Protein AF-A0AAJ6DS51-F1 (afdb_monomer)

Mean predicted aligned error: 15.54 Å

Secondary structure (DSSP, 8-state):
-------------------GGGSS----S-HHHHHHHHHHHHHTT--HHHHHHHTT-SSHHHHHTT----HHHHHHHHHHHHHHHHGGGG----

Nearest PDB structures (foldseek):
  6emy-assembly1_A  TM=6.837E-01  e=1.293E+00  Enterococcus faecalis
  2hof-assembly1_A-2  TM=7.465E-01  e=4.180E+00  Punavirus P1
  5u91-assembly1_F  TM=5.680E-01  e=3.942E+00  synthetic construct
  1pvr-assembly1_B-2  TM=6.986E-01  e=7.087E+00  Punavirus P1
  1ma7-assembly1_B-2  TM=6.958E-01  e=8.451E+00  Punavirus P1

Solvent-accessible surface area (backbone atoms only — not comparable to full-atom values): 6297 Å² total; per-residue (Å²): 139,84,84,81,84,81,85,77,86,77,82,73,89,80,74,77,75,70,68,88,84,68,82,83,6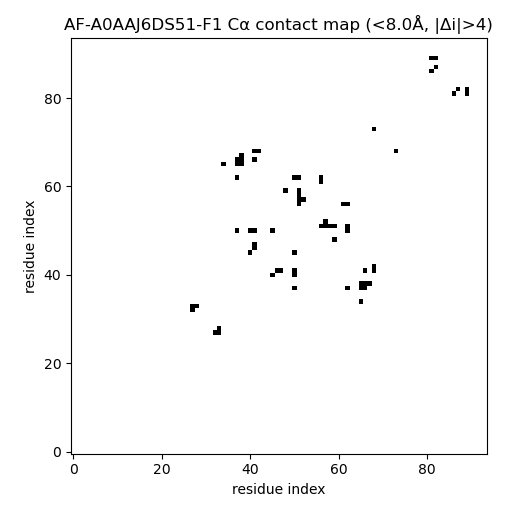3,103,76,70,71,60,75,68,56,51,42,57,52,49,33,51,42,50,74,71,66,49,56,68,68,59,56,25,58,77,72,67,48,92,46,67,70,79,48,50,81,45,59,88,66,59,70,64,62,54,48,51,54,50,50,53,54,4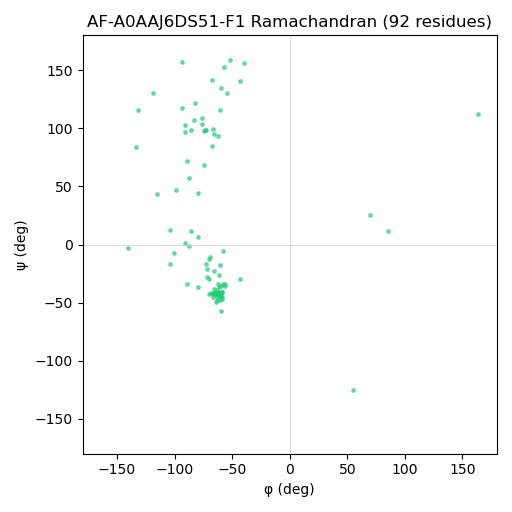4,38,72,76,45,49,79,72,61,68,74,83,127

Structure (mmCIF, N/CA/C/O backbone):
data_AF-A0AAJ6DS51-F1
#
_entry.id   AF-A0AAJ6DS51-F1
#
loop_
_atom_site.group_PDB
_atom_site.id
_atom_site.type_symbol
_atom_site.label_atom_id
_atom_site.label_alt_id
_atom_site.label_comp_id
_atom_site.label_asym_id
_atom_site.label_entity_id
_atom_site.label_seq_id
_atom_site.pdbx_PDB_ins_code
_atom_site.Cartn_x
_atom_site.Cartn_y
_atom_site.Cartn_z
_atom_site.occupancy
_atom_site.B_iso_or_equiv
_atom_site.auth_seq_id
_atom_site.auth_comp_id
_atom_site.auth_asym_id
_atom_site.auth_atom_id
_atom_site.pdbx_PDB_model_num
ATOM 1 N N . MET A 1 1 ? 44.560 10.562 -55.446 1.00 42.75 1 MET A N 1
ATOM 2 C CA . MET A 1 1 ? 43.905 11.159 -54.262 1.00 42.75 1 MET A CA 1
ATOM 3 C C . MET A 1 1 ? 43.325 10.008 -53.438 1.00 42.75 1 MET A C 1
ATOM 5 O O . MET A 1 1 ? 42.267 9.500 -53.773 1.00 42.75 1 MET A O 1
ATOM 9 N N . GLN A 1 2 ? 44.103 9.463 -52.494 1.00 42.22 2 GLN A N 1
ATOM 10 C CA . GLN A 1 2 ? 43.760 8.227 -51.770 1.00 42.22 2 GLN A CA 1
ATOM 11 C C . GLN A 1 2 ? 43.038 8.565 -50.460 1.00 42.22 2 GLN A C 1
ATOM 13 O O . GLN A 1 2 ? 43.622 9.195 -49.582 1.00 42.22 2 GLN A O 1
ATOM 18 N N . HIS A 1 3 ? 41.782 8.141 -50.311 1.00 34.47 3 HIS A N 1
ATOM 19 C CA . HIS A 1 3 ? 41.055 8.245 -49.045 1.00 34.47 3 HIS A CA 1
ATOM 20 C C . HIS A 1 3 ? 41.366 7.028 -48.164 1.00 34.47 3 HIS A C 1
ATOM 22 O O . HIS A 1 3 ? 40.788 5.957 -48.334 1.00 34.47 3 HIS A O 1
ATOM 28 N N . SER A 1 4 ? 42.287 7.192 -47.212 1.00 40.94 4 SER A N 1
ATOM 29 C CA . SER A 1 4 ? 42.579 6.188 -46.184 1.00 40.94 4 SER A CA 1
ATOM 30 C C . SER A 1 4 ? 41.575 6.308 -45.033 1.00 40.94 4 SER A C 1
ATOM 32 O O . SER A 1 4 ? 41.614 7.257 -44.249 1.00 40.94 4 SER A O 1
ATOM 34 N N . ARG A 1 5 ? 40.646 5.348 -44.941 1.00 47.38 5 ARG A N 1
ATOM 35 C CA . ARG A 1 5 ? 39.754 5.174 -43.787 1.00 47.38 5 ARG A CA 1
ATOM 36 C C . ARG A 1 5 ? 40.551 4.531 -42.653 1.00 47.38 5 ARG A C 1
ATOM 38 O O . ARG A 1 5 ? 40.794 3.329 -42.674 1.00 47.38 5 ARG A O 1
ATOM 45 N N . ARG A 1 6 ? 40.949 5.314 -41.649 1.00 44.09 6 ARG A N 1
ATOM 46 C CA . ARG A 1 6 ? 41.485 4.782 -40.389 1.00 44.09 6 ARG A CA 1
ATOM 47 C C . ARG A 1 6 ? 40.352 4.585 -39.387 1.00 44.09 6 ARG A C 1
ATOM 49 O O . ARG A 1 6 ? 39.867 5.531 -38.777 1.00 44.09 6 ARG A O 1
ATOM 56 N N . THR A 1 7 ? 39.944 3.333 -39.223 1.00 48.06 7 THR A N 1
ATOM 57 C CA . THR A 1 7 ? 39.082 2.858 -38.140 1.00 48.06 7 THR A CA 1
ATOM 58 C C . THR A 1 7 ? 39.887 2.804 -36.840 1.00 48.06 7 THR A C 1
ATOM 60 O O . THR A 1 7 ? 40.627 1.852 -36.600 1.00 48.06 7 THR A O 1
ATOM 63 N N . ALA A 1 8 ? 39.767 3.825 -35.994 1.00 46.12 8 ALA A N 1
ATOM 64 C CA . ALA A 1 8 ? 40.290 3.779 -34.633 1.00 46.12 8 ALA A CA 1
ATOM 65 C C . ALA A 1 8 ? 39.197 3.250 -33.692 1.00 46.12 8 ALA A C 1
ATOM 67 O O . ALA A 1 8 ? 38.324 3.987 -33.240 1.00 46.12 8 ALA A O 1
ATOM 68 N N . SER A 1 9 ? 39.248 1.945 -33.415 1.00 48.41 9 SER A N 1
ATOM 69 C CA . SER A 1 9 ? 38.474 1.282 -32.363 1.00 48.41 9 SER A CA 1
ATOM 70 C C . SER A 1 9 ? 38.960 1.767 -30.992 1.00 48.41 9 SER A C 1
ATOM 72 O O . SER A 1 9 ? 39.809 1.139 -30.358 1.00 48.41 9 SER A O 1
ATOM 74 N N . ARG A 1 10 ? 38.429 2.898 -30.524 1.00 48.88 10 ARG A N 1
ATOM 75 C CA . ARG A 1 10 ? 38.626 3.378 -29.155 1.00 48.88 10 ARG A CA 1
ATOM 76 C C . ARG A 1 10 ? 37.771 2.519 -28.220 1.00 48.88 10 ARG A C 1
ATOM 78 O O . ARG A 1 10 ? 36.568 2.728 -28.106 1.00 48.88 10 ARG A O 1
ATOM 85 N N . LYS A 1 11 ? 38.391 1.516 -27.589 1.00 48.19 11 LYS A N 1
ATOM 86 C CA . LYS A 1 11 ? 37.789 0.780 -26.469 1.00 48.19 11 LYS A CA 1
ATOM 87 C C . LYS A 1 11 ? 37.671 1.749 -25.293 1.00 48.19 11 LYS A C 1
ATOM 89 O O . LYS A 1 11 ? 38.663 2.038 -24.635 1.00 48.19 11 LYS A O 1
ATOM 94 N N . ASP A 1 12 ? 36.480 2.301 -25.107 1.00 46.81 12 ASP A N 1
ATOM 95 C CA . ASP A 1 12 ? 36.129 3.174 -23.989 1.00 46.81 12 ASP A CA 1
ATOM 96 C C . ASP A 1 12 ? 35.926 2.314 -22.722 1.00 46.81 12 ASP A C 1
ATOM 98 O O . ASP A 1 12 ? 34.968 1.534 -22.685 1.00 46.81 12 ASP A O 1
ATOM 102 N N . PRO A 1 13 ? 36.819 2.355 -21.711 1.00 49.75 13 PRO A N 1
ATOM 103 C CA . PRO A 1 13 ? 36.785 1.412 -20.595 1.00 49.75 13 PRO A CA 1
ATOM 104 C C . PRO A 1 13 ? 35.855 1.825 -19.444 1.00 49.75 13 PRO A C 1
ATOM 106 O O . PRO A 1 13 ? 35.884 1.200 -18.389 1.00 49.75 13 PRO A O 1
ATOM 109 N N . LEU A 1 14 ? 34.992 2.831 -19.616 1.00 53.31 14 LEU A N 1
ATOM 110 C CA . LEU A 1 14 ? 34.107 3.315 -18.548 1.00 53.31 14 LEU A CA 1
ATOM 111 C C . LEU A 1 14 ? 32.624 3.089 -18.848 1.00 53.31 14 LEU A C 1
ATOM 113 O O . LEU A 1 14 ? 31.773 3.930 -18.576 1.00 53.31 14 LEU A O 1
ATOM 117 N N . ARG A 1 15 ? 32.276 1.904 -19.356 1.00 45.38 15 ARG A N 1
ATOM 118 C CA . ARG A 1 15 ? 30.895 1.410 -19.278 1.00 45.38 15 ARG A CA 1
ATOM 119 C C . ARG A 1 15 ? 30.710 0.622 -17.991 1.00 45.38 15 ARG A C 1
ATOM 121 O O . ARG A 1 15 ? 30.575 -0.596 -18.000 1.00 45.38 15 ARG A O 1
ATOM 128 N N . HIS A 1 16 ? 30.679 1.356 -16.880 1.00 46.47 16 HIS A N 1
ATOM 129 C CA . HIS A 1 16 ? 29.968 0.912 -15.688 1.00 46.47 16 HIS A CA 1
ATOM 130 C C . HIS A 1 16 ? 28.495 0.811 -16.088 1.00 46.47 16 HIS A C 1
ATOM 132 O O . HIS A 1 16 ? 27.778 1.808 -16.175 1.00 46.47 16 HIS A O 1
ATOM 138 N N . ALA A 1 17 ? 28.088 -0.388 -16.495 1.00 41.53 17 ALA A N 1
ATOM 139 C CA . ALA A 1 17 ? 26.728 -0.659 -16.902 1.00 41.53 17 ALA A CA 1
ATOM 140 C C . ALA A 1 17 ? 25.826 -0.509 -15.674 1.00 41.53 17 ALA A C 1
ATOM 142 O O . ALA A 1 17 ? 25.650 -1.441 -14.894 1.00 41.53 17 ALA A O 1
ATOM 143 N N . CYS A 1 18 ? 25.237 0.675 -15.511 1.00 38.00 18 CYS A N 1
ATOM 144 C CA . CYS A 1 18 ? 23.938 0.753 -14.869 1.00 38.00 18 CYS A CA 1
ATOM 145 C C . CYS A 1 18 ? 23.010 -0.198 -15.642 1.00 38.00 18 CYS A C 1
ATOM 147 O O . CYS A 1 18 ? 23.020 -0.211 -16.877 1.00 38.00 18 CYS A O 1
ATOM 149 N N . SER A 1 19 ? 22.301 -1.050 -14.903 1.00 44.19 19 SER A N 1
ATOM 150 C CA . SER A 1 19 ? 21.409 -2.087 -15.420 1.00 44.19 19 SER A CA 1
ATOM 151 C C . SER A 1 19 ? 20.544 -1.588 -16.584 1.00 44.19 19 SER A C 1
ATOM 153 O O . SER A 1 19 ? 20.014 -0.479 -16.554 1.00 44.19 19 SER A O 1
ATOM 155 N N . ILE A 1 20 ? 20.354 -2.444 -17.590 1.00 46.81 20 ILE A N 1
ATOM 156 C CA . ILE A 1 20 ? 19.570 -2.197 -18.814 1.00 46.81 20 ILE A CA 1
ATOM 157 C C . ILE A 1 20 ? 18.090 -1.825 -18.562 1.00 46.81 20 ILE A C 1
ATOM 159 O O . ILE A 1 20 ? 17.375 -1.456 -19.490 1.00 46.81 20 ILE A O 1
ATOM 163 N N . ALA A 1 21 ? 17.630 -1.878 -17.310 1.00 45.19 21 ALA A N 1
ATOM 164 C CA . ALA A 1 21 ? 16.256 -1.619 -16.893 1.00 45.19 21 ALA A CA 1
ATOM 165 C C . ALA A 1 21 ? 15.800 -0.144 -16.986 1.00 45.19 21 ALA A C 1
ATOM 167 O O . ALA A 1 21 ? 14.607 0.125 -16.876 1.00 45.19 21 ALA A O 1
ATOM 168 N N . THR A 1 22 ? 16.696 0.827 -17.191 1.00 48.19 22 THR A N 1
ATOM 169 C CA . THR A 1 22 ? 16.377 2.265 -17.031 1.00 48.19 22 THR A CA 1
ATOM 170 C C . THR A 1 22 ? 16.184 3.061 -18.326 1.00 48.19 22 THR A C 1
ATOM 172 O O . THR A 1 22 ? 16.102 4.285 -18.283 1.00 48.19 22 THR A O 1
ATOM 175 N N . ARG A 1 23 ? 16.063 2.425 -19.501 1.00 47.59 23 ARG A N 1
ATOM 176 C CA . ARG A 1 23 ? 16.039 3.165 -20.783 1.00 47.59 23 ARG A CA 1
ATOM 177 C C . ARG A 1 23 ? 14.672 3.675 -21.268 1.00 47.59 23 ARG A C 1
ATOM 179 O O . ARG A 1 23 ? 14.634 4.292 -22.326 1.00 47.59 23 ARG A O 1
ATOM 186 N N . GLY A 1 24 ? 13.569 3.434 -20.557 1.00 42.03 24 GLY A N 1
ATOM 187 C CA . GLY A 1 24 ? 12.228 3.716 -21.104 1.00 42.03 24 GLY A CA 1
ATOM 188 C C . GLY A 1 24 ? 11.178 4.307 -20.166 1.00 42.03 24 GLY A C 1
ATOM 189 O O . GLY A 1 24 ? 10.088 4.600 -20.638 1.00 42.03 24 GLY A O 1
ATOM 190 N N . HIS A 1 25 ? 11.460 4.495 -18.875 1.00 44.66 25 HIS A N 1
ATOM 191 C CA . HIS A 1 25 ? 10.423 4.894 -17.916 1.00 44.66 25 HIS A CA 1
ATOM 192 C C . HIS A 1 25 ? 10.894 6.066 -17.043 1.00 44.66 25 HIS A C 1
ATOM 194 O O . HIS A 1 25 ? 11.819 5.885 -16.249 1.00 44.66 25 HIS A O 1
ATOM 200 N N . PRO A 1 26 ? 10.265 7.254 -17.128 1.00 46.41 26 PRO A N 1
ATOM 201 C CA . PRO A 1 26 ? 10.554 8.399 -16.265 1.00 46.41 26 PRO A CA 1
ATOM 202 C C . PRO A 1 26 ? 9.880 8.244 -14.891 1.00 46.41 26 PRO A C 1
ATOM 204 O O . PRO A 1 26 ? 9.290 9.176 -14.360 1.00 46.41 26 PRO A O 1
ATOM 207 N N . HIS A 1 27 ? 9.963 7.055 -14.300 1.00 47.28 27 HIS A N 1
ATOM 208 C CA . HIS A 1 27 ? 9.490 6.796 -12.948 1.00 47.28 27 HIS A CA 1
ATOM 209 C C . HIS A 1 27 ? 10.577 6.021 -12.235 1.00 47.28 27 HIS A C 1
ATOM 211 O O . HIS A 1 27 ? 10.581 4.798 -12.247 1.00 47.28 27 HIS A O 1
ATOM 217 N N . THR A 1 28 ? 11.547 6.751 -11.696 1.00 45.12 28 THR A N 1
ATOM 218 C CA . THR A 1 28 ? 12.010 6.618 -10.312 1.00 45.12 28 THR A CA 1
ATOM 219 C C . THR A 1 28 ? 13.360 7.302 -10.205 1.00 45.12 28 THR A C 1
ATOM 221 O O . THR A 1 28 ? 14.361 6.811 -10.726 1.00 45.12 28 THR A O 1
ATOM 224 N N . ALA A 1 29 ? 13.391 8.410 -9.468 1.00 47.22 29 ALA A N 1
ATOM 225 C CA . ALA A 1 29 ? 14.566 8.730 -8.681 1.00 47.22 29 ALA A CA 1
ATOM 226 C C . ALA A 1 29 ? 14.934 7.496 -7.818 1.00 47.22 29 ALA A C 1
ATOM 228 O O . ALA A 1 29 ? 14.138 6.575 -7.645 1.00 47.22 29 ALA A O 1
ATOM 229 N N . PHE A 1 30 ? 16.178 7.424 -7.369 1.00 58.22 30 PHE A N 1
ATOM 230 C CA . PHE A 1 30 ? 16.845 6.285 -6.726 1.00 58.22 30 PHE A CA 1
ATOM 231 C C . PHE A 1 30 ? 15.981 5.486 -5.728 1.00 58.22 30 PHE A C 1
ATOM 233 O O . PHE A 1 30 ? 15.028 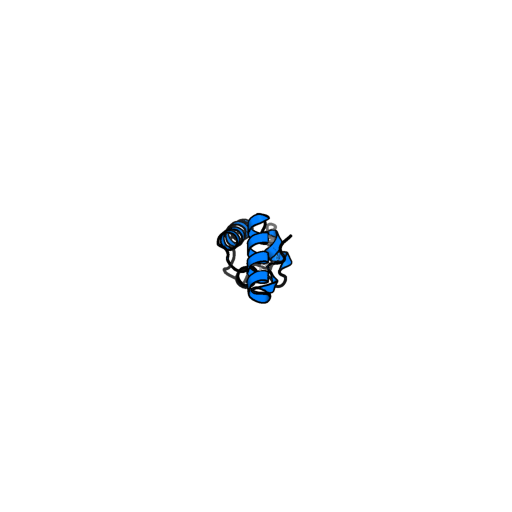6.019 -5.168 1.00 58.22 30 PHE A O 1
ATOM 240 N N . ALA A 1 31 ? 16.311 4.211 -5.481 1.00 61.44 31 ALA A N 1
ATOM 241 C CA . ALA A 1 31 ? 15.590 3.319 -4.557 1.00 61.44 31 ALA A CA 1
ATOM 242 C C . ALA A 1 31 ? 15.187 3.975 -3.210 1.00 61.44 31 ALA A C 1
ATOM 244 O O . ALA A 1 31 ? 14.120 3.665 -2.685 1.00 61.44 31 ALA A O 1
ATOM 245 N N . ASP A 1 32 ? 15.965 4.948 -2.725 1.00 60.72 32 ASP A N 1
ATOM 246 C CA . ASP A 1 32 ? 15.648 5.788 -1.561 1.00 60.72 32 ASP A CA 1
ATOM 247 C C . ASP A 1 32 ? 14.344 6.594 -1.705 1.00 60.72 32 ASP A C 1
ATOM 249 O O . ASP A 1 32 ? 13.536 6.655 -0.783 1.00 60.72 32 ASP A O 1
ATOM 253 N N . THR A 1 33 ? 14.065 7.167 -2.878 1.00 74.88 33 THR A N 1
ATOM 254 C CA . THR A 1 33 ? 12.796 7.875 -3.124 1.00 74.88 33 THR A CA 1
ATOM 255 C C . THR A 1 33 ? 11.601 6.933 -3.232 1.00 74.88 33 THR A C 1
ATOM 257 O O . THR A 1 33 ? 10.498 7.329 -2.861 1.00 74.88 33 THR A O 1
ATOM 260 N N . ARG A 1 34 ? 11.796 5.674 -3.665 1.00 82.06 34 ARG A N 1
ATOM 261 C CA . ARG A 1 34 ? 10.728 4.658 -3.599 1.00 82.06 34 ARG A CA 1
ATOM 262 C C . ARG A 1 34 ? 10.387 4.326 -2.155 1.00 82.06 34 ARG A C 1
ATOM 264 O O . ARG A 1 34 ? 9.210 4.209 -1.837 1.00 82.06 34 ARG A O 1
ATOM 271 N N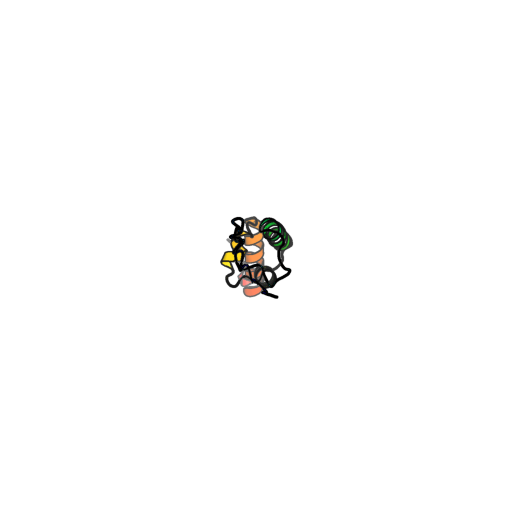 . HIS A 1 35 ? 11.402 4.207 -1.302 1.00 81.88 35 HIS A N 1
ATOM 272 C CA . HIS A 1 35 ? 11.219 3.917 0.114 1.00 81.88 35 HIS A CA 1
ATOM 273 C C . HIS A 1 35 ? 10.367 5.000 0.786 1.00 81.88 35 HIS A C 1
ATOM 275 O O . HIS A 1 35 ? 9.281 4.699 1.270 1.00 81.88 35 HIS A O 1
ATOM 281 N N . CYS A 1 36 ? 10.792 6.268 0.722 1.00 84.38 36 CYS A N 1
ATOM 282 C CA . CYS A 1 36 ? 10.047 7.372 1.335 1.00 84.38 36 CYS A CA 1
ATOM 283 C C . CYS A 1 36 ? 8.619 7.497 0.781 1.00 84.38 36 CYS A C 1
ATOM 285 O O . CYS A 1 36 ? 7.682 7.716 1.541 1.00 84.38 36 CYS A O 1
ATOM 287 N N . TYR A 1 37 ? 8.436 7.320 -0.530 1.00 88.56 37 TYR A N 1
ATOM 288 C CA . TYR A 1 37 ? 7.120 7.388 -1.165 1.00 88.56 37 TYR A CA 1
ATOM 289 C C . TYR A 1 37 ? 6.167 6.287 -0.678 1.00 88.56 37 TYR A C 1
ATOM 291 O O . TYR A 1 37 ? 5.038 6.579 -0.285 1.00 88.56 37 TYR A O 1
ATOM 299 N N . ILE A 1 38 ? 6.614 5.028 -0.676 1.00 89.50 38 ILE A N 1
ATOM 300 C CA . ILE A 1 38 ? 5.780 3.888 -0.272 1.00 89.50 38 ILE A CA 1
ATOM 301 C C . ILE A 1 38 ? 5.453 3.961 1.221 1.00 89.50 38 ILE A C 1
ATOM 303 O O . ILE A 1 38 ? 4.291 3.780 1.594 1.00 89.50 38 ILE A O 1
ATOM 307 N N . THR A 1 39 ? 6.445 4.260 2.065 1.00 86.69 39 THR A N 1
ATOM 308 C CA . THR A 1 39 ? 6.247 4.394 3.513 1.00 86.69 39 THR A CA 1
ATOM 309 C C . THR A 1 39 ? 5.215 5.477 3.812 1.00 86.69 39 THR A C 1
ATOM 311 O O . THR A 1 39 ? 4.249 5.213 4.520 1.00 86.69 39 THR A O 1
ATOM 314 N N . HIS A 1 40 ? 5.328 6.647 3.179 1.00 86.88 40 HIS A N 1
ATOM 315 C CA . HIS A 1 40 ? 4.417 7.765 3.422 1.00 86.88 40 HIS A CA 1
ATOM 316 C C . HIS A 1 40 ? 2.967 7.476 3.008 1.00 86.88 40 HIS A C 1
ATOM 318 O O . HIS A 1 40 ? 2.030 7.796 3.735 1.00 86.88 40 HIS A O 1
ATOM 324 N N . LEU A 1 41 ? 2.760 6.821 1.859 1.00 88.44 41 LEU A N 1
ATOM 325 C CA . LEU A 1 41 ? 1.418 6.391 1.454 1.00 88.44 41 LEU A CA 1
ATOM 326 C C . LEU A 1 41 ? 0.833 5.370 2.431 1.00 88.44 41 LEU A C 1
ATOM 328 O O . LEU A 1 41 ? -0.355 5.415 2.745 1.00 88.44 41 LEU A O 1
ATOM 332 N N . THR A 1 42 ? 1.665 4.460 2.925 1.00 85.81 42 THR A N 1
ATOM 333 C CA . THR A 1 42 ? 1.214 3.434 3.867 1.00 85.81 42 THR A CA 1
ATOM 334 C C . THR A 1 42 ? 0.843 4.053 5.218 1.00 85.81 42 THR A C 1
ATOM 336 O O . THR A 1 42 ? -0.199 3.712 5.770 1.00 85.81 42 THR A O 1
ATOM 339 N N . GLU A 1 43 ? 1.635 5.006 5.717 1.00 83.44 43 GLU A N 1
ATOM 340 C CA . GLU A 1 43 ? 1.350 5.757 6.950 1.00 83.44 43 GLU A CA 1
ATOM 341 C C . GLU A 1 43 ? 0.063 6.587 6.861 1.00 83.44 43 GLU A C 1
ATOM 343 O O . GLU A 1 43 ? -0.664 6.704 7.844 1.00 83.44 43 GLU A O 1
ATOM 348 N N . PHE A 1 44 ? -0.266 7.117 5.680 1.00 85.62 44 PHE A N 1
ATOM 349 C CA . PHE A 1 44 ? -1.521 7.837 5.445 1.00 85.62 44 PHE A CA 1
ATOM 350 C C . PHE A 1 44 ? -2.745 6.950 5.219 1.00 85.62 44 PHE A C 1
ATOM 352 O O . PHE A 1 44 ? -3.824 7.459 4.912 1.00 85.62 44 PHE A O 1
ATOM 359 N N . GLY A 1 45 ? -2.615 5.636 5.375 1.00 82.00 45 GLY A N 1
ATOM 360 C CA . GLY A 1 45 ? -3.764 4.746 5.298 1.00 82.00 45 GLY A CA 1
ATOM 361 C C . GLY A 1 45 ? -4.131 4.301 3.884 1.00 82.00 45 GLY A C 1
ATOM 362 O O . GLY A 1 45 ? -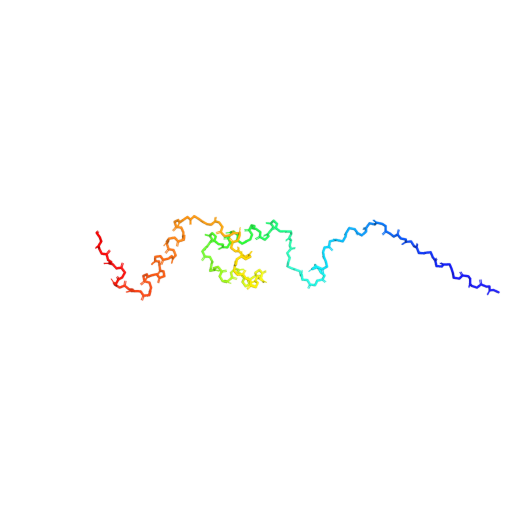5.210 3.739 3.690 1.00 82.00 45 GLY A O 1
ATOM 363 N N . TYR A 1 46 ? -3.282 4.543 2.878 1.00 87.50 46 TYR A N 1
ATOM 364 C CA . TYR A 1 46 ? -3.598 4.111 1.517 1.00 87.50 46 TYR A CA 1
ATOM 365 C C . TYR A 1 46 ? -3.597 2.576 1.412 1.00 87.50 46 TYR A C 1
ATOM 367 O O . TYR A 1 46 ? -2.722 1.912 1.980 1.00 87.50 46 TYR A O 1
ATOM 375 N N . PRO A 1 47 ? -4.529 1.981 0.641 1.00 85.88 47 PRO A N 1
ATOM 376 C CA . PRO A 1 47 ? -4.584 0.534 0.474 1.00 85.88 47 PRO A CA 1
ATOM 377 C C . PRO A 1 47 ? -3.293 -0.030 -0.132 1.00 85.88 47 PRO A C 1
ATOM 379 O O . PRO A 1 47 ? -2.807 0.456 -1.154 1.00 85.88 47 PRO A O 1
ATOM 382 N N . ALA A 1 48 ? -2.776 -1.128 0.428 1.00 86.25 48 ALA A N 1
ATOM 383 C CA . ALA A 1 48 ? -1.524 -1.741 -0.032 1.00 86.25 48 ALA A CA 1
ATOM 384 C C . ALA A 1 48 ? -1.554 -2.137 -1.520 1.00 86.25 48 ALA A C 1
ATOM 386 O O . ALA A 1 48 ? -0.547 -2.029 -2.220 1.00 86.25 48 ALA A O 1
ATOM 387 N N . ARG A 1 49 ? -2.728 -2.547 -2.019 1.00 87.38 49 ARG A N 1
ATOM 388 C CA . ARG A 1 49 ? -2.941 -2.889 -3.430 1.00 87.38 49 ARG A CA 1
ATOM 389 C C . ARG A 1 49 ? -2.791 -1.675 -4.347 1.00 87.38 49 ARG A C 1
ATOM 391 O O . ARG A 1 49 ? -2.124 -1.778 -5.370 1.00 87.38 49 ARG A O 1
ATOM 398 N N . PHE A 1 50 ? -3.343 -0.533 -3.942 1.00 86.88 50 PHE A N 1
ATOM 399 C CA . PHE A 1 50 ? -3.198 0.726 -4.668 1.00 86.88 50 PHE A CA 1
ATOM 400 C C . PHE A 1 50 ? -1.722 1.130 -4.749 1.00 86.88 50 PHE A C 1
ATOM 402 O O . PHE A 1 50 ? -1.201 1.389 -5.830 1.00 86.88 50 PHE A O 1
ATOM 409 N N . VAL A 1 51 ? -1.005 1.084 -3.623 1.00 88.88 51 VAL A N 1
ATOM 410 C CA . VAL A 1 51 ? 0.427 1.415 -3.588 1.00 88.88 51 VAL A CA 1
ATOM 411 C C . VAL A 1 51 ? 1.245 0.461 -4.466 1.00 88.88 51 VAL A C 1
ATOM 413 O O . VAL A 1 51 ? 2.126 0.908 -5.196 1.00 88.88 51 VAL A O 1
ATOM 416 N N . GLN A 1 52 ? 0.933 -0.840 -4.449 1.00 88.88 52 GLN A N 1
ATOM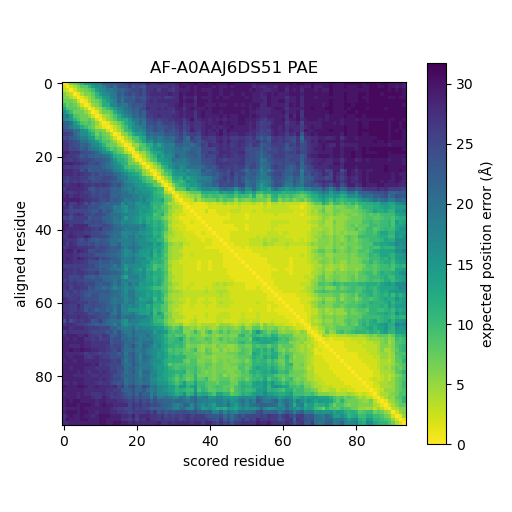 417 C CA . GLN A 1 52 ? 1.574 -1.854 -5.292 1.00 88.88 52 GLN A CA 1
ATOM 418 C C . GLN A 1 52 ? 1.410 -1.558 -6.792 1.00 88.88 52 GLN A C 1
ATOM 420 O O . GLN A 1 52 ? 2.378 -1.682 -7.546 1.00 88.88 52 GLN A O 1
ATOM 425 N N . GLU A 1 53 ? 0.203 -1.188 -7.219 1.00 90.00 53 GLU A N 1
ATOM 426 C CA . GLU A 1 53 ? -0.100 -0.855 -8.615 1.00 90.00 53 GLU A CA 1
ATOM 427 C C . GLU A 1 53 ? 0.643 0.412 -9.060 1.00 90.00 53 GLU A C 1
ATOM 429 O O . GLU A 1 53 ? 1.260 0.410 -10.124 1.00 90.00 53 GLU A O 1
ATOM 434 N N . GLN A 1 54 ? 0.695 1.439 -8.207 1.00 88.31 54 GLN A N 1
ATOM 435 C CA . GLN A 1 54 ? 1.390 2.702 -8.487 1.00 88.31 54 GLN A CA 1
ATOM 436 C C . GLN A 1 54 ? 2.897 2.531 -8.715 1.00 88.31 54 GLN A C 1
ATOM 438 O O . GLN A 1 54 ? 3.482 3.216 -9.552 1.00 88.31 54 GLN A O 1
ATOM 443 N N . VAL A 1 55 ? 3.538 1.615 -7.983 1.00 85.88 55 VAL A N 1
ATOM 444 C CA . VAL A 1 55 ? 4.976 1.330 -8.140 1.00 85.88 55 VAL A CA 1
ATOM 445 C C . VAL A 1 55 ? 5.264 0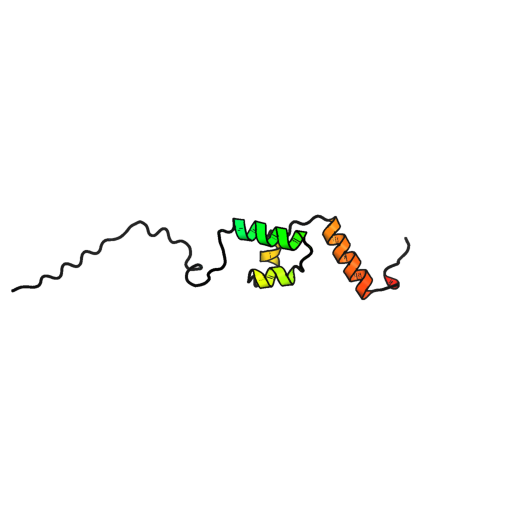.217 -9.154 1.00 85.88 55 VAL A C 1
ATOM 447 O O . VAL A 1 55 ? 6.426 -0.127 -9.376 1.00 85.88 55 VAL A O 1
ATOM 450 N N . GLY A 1 56 ? 4.224 -0.343 -9.783 1.00 87.94 56 GLY A N 1
ATOM 451 C CA . GLY A 1 56 ? 4.345 -1.348 -10.839 1.00 87.94 56 GLY A CA 1
ATOM 452 C C . GLY A 1 56 ? 4.846 -2.714 -10.361 1.00 87.94 56 GLY A C 1
ATOM 453 O O . GLY A 1 56 ? 5.447 -3.459 -11.134 1.00 87.94 56 GLY A O 1
ATOM 454 N N . HIS A 1 57 ? 4.642 -3.057 -9.089 1.00 90.12 57 HIS A N 1
ATOM 455 C CA . HIS A 1 57 ? 5.120 -4.318 -8.528 1.00 90.12 57 HIS A CA 1
ATOM 456 C C . HIS A 1 57 ? 4.162 -5.473 -8.842 1.00 90.12 57 HIS A C 1
ATOM 458 O O . HIS A 1 57 ? 2.999 -5.476 -8.442 1.00 90.12 57 HIS A O 1
ATOM 464 N N . SER A 1 58 ? 4.659 -6.517 -9.506 1.00 91.25 58 SER A N 1
ATOM 465 C CA . SER A 1 58 ? 3.846 -7.694 -9.851 1.00 91.25 58 SER A CA 1
ATOM 466 C C . SER A 1 58 ? 3.472 -8.539 -8.630 1.00 91.25 58 SER A C 1
ATOM 468 O O . SER A 1 58 ? 2.404 -9.143 -8.598 1.00 91.25 58 SER A O 1
ATOM 470 N N . HIS A 1 59 ? 4.319 -8.543 -7.597 1.00 90.44 59 HIS A N 1
ATOM 471 C CA . HIS A 1 59 ? 4.101 -9.306 -6.370 1.00 90.44 59 HIS A CA 1
ATOM 472 C C . HIS A 1 59 ? 3.999 -8.379 -5.161 1.00 90.44 59 HIS A C 1
ATOM 474 O O . HIS A 1 59 ? 4.903 -7.578 -4.920 1.00 90.44 59 HIS A O 1
ATOM 480 N N . ALA A 1 60 ? 2.956 -8.551 -4.344 1.00 85.88 60 ALA A N 1
ATOM 481 C CA . ALA A 1 60 ? 2.750 -7.752 -3.134 1.00 85.88 60 ALA A CA 1
ATOM 482 C C . ALA A 1 60 ? 3.951 -7.813 -2.172 1.00 85.88 60 ALA A C 1
ATOM 484 O O . ALA A 1 60 ? 4.303 -6.805 -1.568 1.00 85.88 60 ALA A O 1
ATOM 485 N N . ALA A 1 61 ? 4.646 -8.955 -2.105 1.00 85.81 61 ALA A N 1
ATOM 486 C CA . ALA A 1 61 ? 5.847 -9.130 -1.287 1.00 85.81 61 ALA A CA 1
ATOM 487 C C . ALA A 1 61 ? 6.956 -8.111 -1.613 1.00 85.81 61 ALA A C 1
ATOM 489 O O . ALA A 1 61 ? 7.627 -7.627 -0.708 1.00 85.81 61 ALA A O 1
ATOM 490 N N . THR A 1 62 ? 7.112 -7.730 -2.887 1.00 88.94 62 THR A N 1
ATOM 491 C CA . THR A 1 62 ? 8.123 -6.738 -3.302 1.00 88.94 62 THR A CA 1
ATOM 492 C C . THR A 1 62 ? 7.780 -5.310 -2.872 1.00 88.94 62 THR A C 1
ATOM 494 O O . THR A 1 62 ? 8.671 -4.476 -2.760 1.00 88.94 62 THR A O 1
ATOM 497 N N . THR A 1 63 ? 6.507 -5.022 -2.584 1.00 89.62 63 THR A N 1
ATOM 498 C CA . THR A 1 63 ? 6.067 -3.755 -1.973 1.00 89.62 63 THR A CA 1
ATOM 499 C C . THR A 1 63 ? 6.082 -3.838 -0.447 1.00 89.62 63 THR A C 1
ATOM 501 O O . THR A 1 63 ? 6.418 -2.864 0.219 1.00 89.62 63 THR A O 1
ATOM 504 N N . ALA A 1 64 ? 5.775 -5.010 0.114 1.00 87.25 64 ALA A N 1
ATOM 505 C CA . ALA A 1 64 ? 5.647 -5.225 1.552 1.00 87.25 64 ALA A CA 1
ATOM 506 C C . ALA A 1 64 ? 6.945 -4.962 2.335 1.00 87.25 64 ALA A C 1
ATOM 508 O O . ALA A 1 64 ? 6.874 -4.573 3.496 1.00 87.25 64 ALA A O 1
ATOM 509 N N . ILE A 1 65 ? 8.120 -5.091 1.704 1.00 87.00 65 ILE A N 1
ATOM 510 C CA . ILE A 1 65 ? 9.414 -4.755 2.332 1.00 87.00 65 ILE A CA 1
ATOM 511 C C . ILE A 1 65 ? 9.525 -3.282 2.763 1.00 87.00 65 ILE A C 1
ATOM 513 O O . ILE A 1 65 ? 10.383 -2.947 3.572 1.00 87.00 65 ILE A O 1
ATOM 517 N N . TYR A 1 66 ? 8.668 -2.410 2.229 1.00 85.81 66 TYR A N 1
ATOM 518 C CA . TYR A 1 66 ? 8.606 -0.984 2.555 1.00 85.81 66 TYR A CA 1
ATOM 519 C C . TYR A 1 66 ? 7.466 -0.647 3.531 1.00 85.81 66 TYR A C 1
ATOM 521 O O . TYR A 1 66 ? 7.367 0.479 4.001 1.00 85.81 66 TYR A O 1
ATOM 529 N N . MET A 1 67 ? 6.595 -1.609 3.844 1.00 83.50 67 MET A N 1
ATOM 530 C CA . MET A 1 67 ? 5.371 -1.412 4.629 1.00 83.50 67 MET A CA 1
ATOM 531 C C . MET A 1 67 ? 5.568 -1.821 6.095 1.00 83.50 67 MET A C 1
ATOM 533 O O . MET A 1 67 ? 4.754 -2.541 6.676 1.00 83.50 67 MET A O 1
ATOM 537 N N . GLY A 1 68 ? 6.669 -1.377 6.701 1.00 80.00 68 GLY A N 1
ATOM 538 C CA . GLY A 1 68 ? 6.958 -1.577 8.122 1.00 80.00 68 GLY A CA 1
ATOM 539 C C . GLY A 1 68 ? 6.108 -0.667 9.009 1.00 80.00 68 GLY A C 1
ATOM 540 O O . GLY A 1 68 ? 6.632 0.261 9.610 1.00 80.00 68 GLY A O 1
ATOM 541 N N . VAL A 1 69 ? 4.798 -0.908 9.069 1.00 73.50 69 VAL A N 1
ATOM 542 C CA . VAL A 1 69 ? 3.855 -0.150 9.909 1.00 73.50 69 VAL A CA 1
ATOM 543 C C . VAL A 1 69 ? 3.637 -0.813 11.267 1.00 73.50 69 VAL A C 1
ATOM 545 O O . VAL A 1 69 ? 3.837 -2.026 11.433 1.00 73.50 69 VAL A O 1
ATOM 548 N N . SER A 1 70 ? 3.214 -0.007 12.243 1.00 76.00 70 SER A N 1
ATOM 549 C CA . SER A 1 70 ? 2.994 -0.451 13.617 1.00 76.00 70 SER A CA 1
ATOM 550 C C . SER A 1 70 ? 1.997 -1.619 13.697 1.00 76.00 70 SER A C 1
ATOM 552 O O . SER A 1 70 ? 1.140 -1.808 12.824 1.00 76.00 70 SER A O 1
ATOM 554 N N . ASN A 1 71 ? 2.131 -2.451 14.735 1.00 75.50 71 ASN A N 1
ATOM 555 C CA . ASN A 1 71 ? 1.202 -3.564 14.970 1.00 75.50 71 ASN A CA 1
ATOM 556 C C . ASN A 1 71 ? -0.232 -3.045 15.145 1.00 75.50 71 ASN A C 1
ATOM 558 O O . ASN A 1 71 ? -1.179 -3.676 14.686 1.00 75.50 71 ASN A O 1
ATOM 562 N N . GLU A 1 72 ? -0.375 -1.880 15.766 1.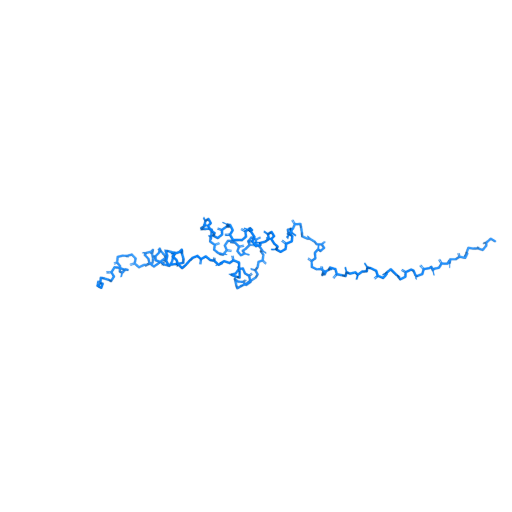00 77.75 72 GLU A N 1
ATOM 563 C CA . GLU A 1 72 ? -1.642 -1.232 16.074 1.00 77.75 72 GLU A CA 1
ATOM 564 C C . GLU A 1 72 ? -2.401 -0.882 14.792 1.00 77.75 72 GLU A C 1
ATOM 566 O O . GLU A 1 72 ? -3.580 -1.205 14.678 1.00 77.75 72 GLU A O 1
ATOM 571 N N . TYR A 1 73 ? -1.721 -0.309 13.793 1.00 75.81 73 TYR A N 1
ATOM 572 C CA . TYR A 1 73 ? -2.336 0.016 12.504 1.00 75.81 73 TYR A CA 1
ATOM 573 C C . TYR A 1 73 ? -2.827 -1.244 11.770 1.00 75.81 73 TYR A C 1
ATOM 575 O O . TYR A 1 73 ? -3.940 -1.275 11.240 1.00 75.81 73 TYR A O 1
ATOM 583 N N . ARG A 1 74 ? -2.035 -2.326 11.790 1.00 76.62 74 ARG A N 1
ATOM 584 C CA . ARG A 1 74 ? -2.445 -3.614 11.202 1.00 76.62 74 ARG A CA 1
ATOM 585 C C . ARG A 1 74 ? -3.642 -4.226 11.922 1.00 76.62 74 ARG A C 1
ATOM 587 O O . ARG A 1 74 ? -4.556 -4.712 11.259 1.00 76.62 74 ARG A O 1
ATOM 594 N N . ASN A 1 75 ? -3.648 -4.181 13.251 1.00 83.19 75 ASN A N 1
ATOM 595 C CA . ASN A 1 75 ? -4.749 -4.697 14.057 1.00 83.19 75 ASN A CA 1
ATOM 596 C C . ASN A 1 75 ? -6.036 -3.900 13.818 1.00 83.19 75 ASN A C 1
ATOM 598 O O . ASN A 1 75 ? -7.081 -4.512 13.633 1.00 83.19 75 ASN A O 1
ATOM 602 N N . GLN A 1 76 ? -5.962 -2.569 13.727 1.00 83.44 76 GLN A N 1
ATOM 603 C CA . GLN A 1 76 ? -7.119 -1.720 13.417 1.00 83.44 76 GLN A CA 1
ATOM 604 C C . GLN A 1 76 ? -7.706 -2.017 12.034 1.00 83.44 76 GLN A C 1
ATOM 606 O O . GLN A 1 76 ? -8.921 -2.110 11.890 1.00 83.44 76 GLN A O 1
ATOM 611 N N . MET A 1 77 ? -6.861 -2.202 11.015 1.00 80.25 77 MET A N 1
ATOM 612 C CA . MET A 1 77 ? -7.324 -2.553 9.668 1.00 80.25 77 MET A CA 1
ATOM 613 C C . MET A 1 77 ? -8.001 -3.929 9.638 1.00 80.25 77 MET A C 1
ATOM 615 O O . MET A 1 77 ? -9.039 -4.096 8.994 1.00 80.25 77 MET A O 1
ATOM 619 N N . LEU A 1 78 ? -7.427 -4.909 10.342 1.00 83.75 78 LEU A N 1
ATOM 620 C CA . LEU A 1 78 ? -8.019 -6.236 10.473 1.00 83.75 78 LEU A CA 1
ATOM 621 C C . LEU A 1 78 ? -9.362 -6.162 11.206 1.00 83.75 78 LEU A C 1
ATOM 623 O O . LEU A 1 78 ? -10.347 -6.697 10.711 1.00 83.75 78 LEU A O 1
ATOM 627 N N . GLU A 1 79 ? -9.417 -5.453 12.332 1.00 85.69 79 GLU A N 1
ATOM 628 C CA . GLU A 1 79 ? -10.636 -5.259 13.116 1.00 85.69 79 GLU A CA 1
ATOM 629 C C . GLU A 1 79 ? -11.728 -4.561 12.295 1.00 85.69 79 GLU A C 1
ATOM 631 O O . GLU A 1 79 ? -12.874 -5.000 12.310 1.00 85.69 79 GLU A O 1
ATOM 636 N N . ALA A 1 80 ? -11.383 -3.524 11.527 1.00 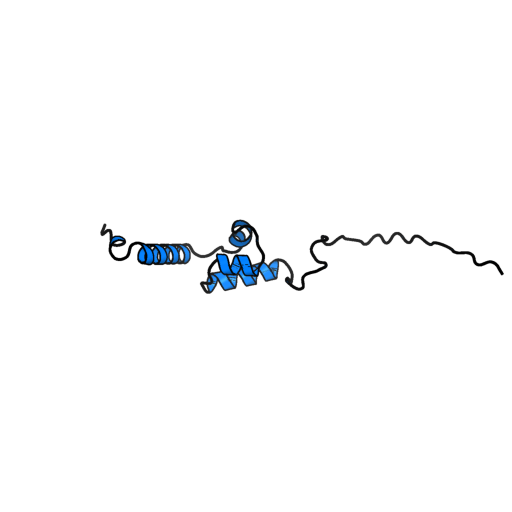84.94 80 ALA A N 1
ATOM 637 C CA . ALA A 1 80 ? -12.321 -2.839 10.641 1.00 84.94 80 ALA A CA 1
ATOM 638 C C . ALA A 1 80 ? -12.880 -3.778 9.558 1.00 84.94 80 ALA A C 1
ATOM 640 O O . ALA A 1 80 ? -14.087 -3.810 9.338 1.00 84.94 80 ALA A O 1
ATOM 641 N N . SER A 1 81 ? -12.021 -4.583 8.927 1.00 85.25 81 SER A N 1
ATOM 642 C CA . SER A 1 81 ? -12.423 -5.573 7.916 1.00 85.25 81 SER A CA 1
ATOM 643 C C . SER A 1 81 ? -13.296 -6.691 8.500 1.00 85.25 81 SER A C 1
ATOM 645 O O . SER A 1 81 ? -14.261 -7.136 7.878 1.00 85.25 81 SER A O 1
ATOM 647 N N . MET A 1 82 ? -12.984 -7.142 9.718 1.00 87.19 82 MET A N 1
ATOM 648 C CA . MET A 1 82 ? -13.767 -8.163 10.413 1.00 87.19 82 MET A CA 1
ATOM 649 C C . MET A 1 82 ? -15.130 -7.620 10.841 1.00 87.19 82 MET A C 1
ATOM 651 O O . MET A 1 82 ? -16.130 -8.286 10.590 1.00 87.19 82 MET A O 1
ATOM 655 N N . LYS A 1 83 ? -15.193 -6.393 11.375 1.00 86.56 83 LYS A N 1
ATOM 656 C CA . LYS A 1 83 ? -16.454 -5.694 11.671 1.00 86.56 83 LYS A CA 1
ATOM 657 C C . LYS A 1 83 ? -17.325 -5.517 10.431 1.00 86.56 83 LYS A C 1
ATOM 659 O O . LYS A 1 83 ? -18.515 -5.789 10.500 1.00 86.56 83 LYS A O 1
ATOM 664 N N . ASP A 1 84 ? -16.743 -5.106 9.306 1.00 86.44 84 ASP A N 1
ATOM 665 C CA . ASP A 1 84 ? -17.475 -4.936 8.043 1.00 86.44 84 ASP A CA 1
ATOM 666 C C . ASP A 1 84 ? -18.099 -6.253 7.554 1.00 86.44 84 ASP A C 1
ATOM 668 O O . ASP A 1 84 ? -19.258 -6.294 7.146 1.00 86.44 84 ASP A O 1
ATOM 672 N N . ARG A 1 85 ? -17.357 -7.363 7.654 1.00 85.88 85 ARG A N 1
ATOM 673 C CA . ARG A 1 85 ? -17.823 -8.676 7.180 1.00 85.88 85 ARG A CA 1
ATOM 674 C C . ARG A 1 85 ? -18.778 -9.395 8.127 1.00 85.88 85 ARG A C 1
ATOM 676 O O . ARG A 1 85 ? -19.630 -10.138 7.648 1.00 85.88 85 ARG A O 1
ATOM 683 N N . LEU A 1 86 ? -18.574 -9.274 9.436 1.00 87.25 86 LEU A N 1
ATOM 684 C CA . LEU A 1 86 ? -19.281 -10.062 10.455 1.00 87.25 86 LEU A CA 1
ATOM 685 C C . LEU A 1 86 ? -20.365 -9.250 11.179 1.00 87.25 86 LEU A C 1
ATOM 687 O O . LEU A 1 86 ? -21.248 -9.839 11.797 1.00 87.25 86 LEU A O 1
ATOM 691 N N . GLY A 1 87 ? -20.335 -7.917 11.087 1.00 79.94 87 GLY A N 1
ATOM 692 C CA . GLY A 1 87 ? -21.307 -7.041 11.737 1.00 79.94 87 GLY A CA 1
ATOM 693 C C . GLY A 1 87 ? -21.387 -7.296 13.244 1.00 79.94 87 GLY A C 1
ATOM 694 O O . GLY A 1 87 ? -20.370 -7.278 13.938 1.00 79.94 87 GLY A O 1
ATOM 695 N N . ASP A 1 88 ? -22.597 -7.570 13.734 1.00 72.44 88 ASP A N 1
ATOM 696 C CA . ASP A 1 88 ? -22.878 -7.840 15.152 1.00 72.44 88 ASP A CA 1
ATOM 697 C C . ASP A 1 88 ? -22.227 -9.138 15.674 1.00 72.44 88 ASP A C 1
ATOM 699 O O . ASP A 1 88 ? -21.951 -9.246 16.871 1.00 72.44 88 ASP A O 1
ATOM 703 N N . ASP A 1 89 ? -21.907 -10.100 14.799 1.00 73.75 89 ASP A N 1
ATOM 704 C CA . ASP A 1 89 ? -21.306 -11.391 15.182 1.00 73.75 89 ASP A CA 1
ATOM 705 C C . ASP A 1 89 ? -19.831 -11.259 15.611 1.00 73.75 89 ASP A C 1
ATOM 707 O O . ASP A 1 89 ? -19.283 -12.110 16.306 1.00 73.75 89 ASP A O 1
ATOM 711 N N . TRP A 1 90 ? -19.181 -10.140 15.267 1.00 75.81 90 TRP A N 1
ATOM 712 C CA . TRP A 1 90 ? -17.817 -9.829 15.713 1.00 75.81 90 TRP A CA 1
ATOM 713 C C . TRP A 1 90 ? -17.729 -9.516 17.221 1.00 75.81 90 TRP A C 1
ATOM 715 O O . TRP A 1 90 ? -16.638 -9.469 17.789 1.00 75.81 90 TRP A O 1
ATOM 725 N N . SER A 1 91 ? -18.862 -9.344 17.907 1.00 68.56 91 SER A N 1
ATOM 726 C CA . SER A 1 91 ? -18.920 -9.101 19.352 1.00 68.56 91 SER A CA 1
ATOM 727 C C . SER A 1 91 ? -18.947 -10.396 20.180 1.00 68.56 91 SER A C 1
ATOM 729 O O . SER A 1 91 ? -19.832 -10.616 21.005 1.00 68.56 91 SER A O 1
ATOM 731 N N . VAL A 1 92 ? -17.944 -11.267 20.022 1.00 60.97 92 VAL A N 1
ATOM 732 C CA . VAL A 1 92 ? -17.747 -12.345 21.005 1.00 60.97 92 VAL A CA 1
ATOM 733 C C . VAL A 1 92 ? -17.198 -11.716 22.281 1.00 60.97 92 VAL A C 1
ATOM 735 O O . VAL A 1 92 ? -16.015 -11.405 22.400 1.00 60.97 92 VAL A O 1
ATOM 738 N N . THR A 1 93 ? -18.107 -11.485 23.224 1.00 53.34 93 THR A N 1
ATOM 739 C CA . THR A 1 93 ? -17.786 -11.102 24.598 1.00 53.34 93 THR A CA 1
ATOM 740 C C . THR A 1 93 ? -16.958 -12.229 25.215 1.00 53.34 93 THR A C 1
ATOM 742 O O . THR A 1 93 ? -17.456 -13.348 25.350 1.00 53.34 93 THR A O 1
ATOM 745 N N . VAL A 1 94 ? -15.701 -11.941 25.554 1.00 51.03 94 VAL A N 1
ATOM 746 C CA . VAL A 1 94 ? -14.927 -12.709 26.543 1.00 51.03 94 VAL A CA 1
ATOM 747 C C . VAL A 1 94 ? -14.963 -11.995 27.880 1.00 51.03 94 VAL A C 1
ATOM 749 O O . VAL A 1 94 ? -14.876 -10.746 27.877 1.00 51.03 94 VAL A O 1
#

Radius of gyration: 25.48 Å; Cα contacts (8 Å, |Δi|>4): 35; chains: 1; bounding box: 67×24×81 Å

pLDDT: mean 70.41, std 18.46, range [34.47, 91.25]

Sequence (94 aa):
MQHSRRTASRKDPLRHACSIATRGHPHTAFADTRHCYITHLTEFGYPARFVQEQVGHSHAATTAIYMGVSNEYRNQMLEASMKDRLGDDWSVTV

Foldseek 3Di:
DDDDDDDDPPPDPPCPPPDPPPDDDPDDDDPVRLLVVLQVCLVVPHDLVVNCVVNVHPDSVVSVVSNPDDPVSVVVVVLVVCCVVCPPNSPPDD